Protein AF-A0A7W1HBC8-F1 (afdb_monomer_lite)

Secondary structure (DSSP, 8-state):
---------GGGGGGGGSTHHHH-----TTTSPPPPTTHHHHHHHHHHHHHHHGGGGIIIIIHHHHHHHHHHHHTT-

Radius of gyration: 18.73 Å; chains: 1; bounding box: 33×24×65 Å

pLDDT: mean 93.15, std 10.75, range [47.41, 98.56]

Sequence (77 aa):
MRDVAVTADPLVAWRDRFPILEATTYLISNSLGAMPADAAGALAEYARTWATRGVRAWEEGWWESAVETGDRIALLL

Structure (mmCIF, N/CA/C/O backbone):
data_AF-A0A7W1HBC8-F1
#
_entry.id   AF-A0A7W1HBC8-F1
#
loop_
_atom_site.group_PDB
_atom_site.id
_atom_site.type_symbol
_atom_site.label_atom_id
_atom_site.label_alt_id
_atom_site.label_comp_id
_atom_site.label_asym_id
_atom_site.label_entity_id
_atom_site.label_seq_id
_atom_site.pdbx_PDB_ins_code
_atom_site.Cartn_x
_atom_site.Cartn_y
_atom_site.Cartn_z
_atom_site.occupancy
_atom_site.B_iso_or_equiv
_atom_site.auth_seq_id
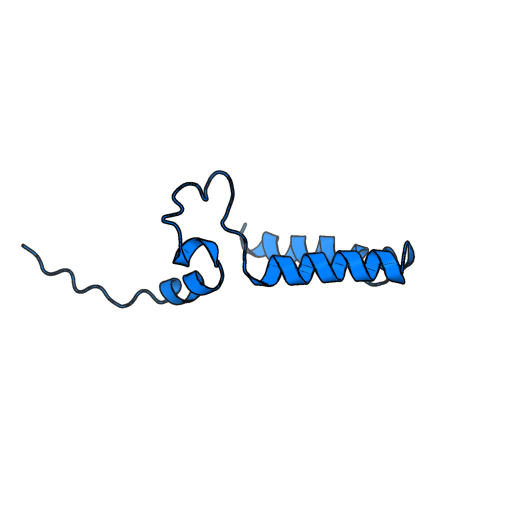_atom_site.auth_comp_id
_atom_site.auth_asym_id
_atom_site.auth_atom_id
_atom_site.pdbx_PDB_model_num
ATOM 1 N N . MET A 1 1 ? -3.775 -2.411 -46.930 1.00 47.41 1 MET A N 1
ATOM 2 C CA . MET A 1 1 ? -4.188 -2.548 -45.520 1.00 47.41 1 MET A CA 1
ATOM 3 C C . MET A 1 1 ? -3.539 -3.824 -45.014 1.00 47.41 1 MET A C 1
ATOM 5 O O . MET A 1 1 ? -3.845 -4.871 -45.560 1.00 47.41 1 MET A O 1
ATOM 9 N N . ARG A 1 2 ? -2.509 -3.735 -44.164 1.00 54.69 2 ARG A N 1
ATOM 10 C CA . ARG A 1 2 ? -1.829 -4.930 -43.641 1.00 54.69 2 ARG A CA 1
ATOM 11 C C . ARG A 1 2 ? -2.583 -5.379 -42.395 1.00 54.69 2 ARG A C 1
ATOM 13 O O . ARG A 1 2 ? -2.675 -4.592 -41.458 1.00 54.69 2 ARG A O 1
ATOM 20 N N . ASP A 1 3 ? -3.107 -6.600 -42.416 1.00 55.22 3 ASP A N 1
ATOM 21 C CA . ASP A 1 3 ? -3.587 -7.285 -41.219 1.00 55.22 3 ASP A CA 1
ATOM 22 C C . ASP A 1 3 ? -2.406 -7.470 -40.265 1.00 55.22 3 ASP A C 1
ATOM 24 O O . ASP A 1 3 ? -1.476 -8.233 -40.535 1.00 55.22 3 ASP A O 1
ATOM 28 N N . VAL A 1 4 ? -2.410 -6.717 -39.167 1.00 63.28 4 VAL A N 1
ATOM 29 C CA . VAL A 1 4 ? -1.539 -6.990 -38.027 1.00 63.28 4 VAL A CA 1
ATOM 30 C C . VAL A 1 4 ? -2.250 -8.054 -37.207 1.00 63.28 4 VAL A C 1
ATOM 32 O O . VAL A 1 4 ? -3.252 -7.773 -36.554 1.00 63.28 4 VAL A O 1
ATOM 35 N N . ALA A 1 5 ? -1.744 -9.284 -37.252 1.00 62.88 5 ALA A N 1
ATOM 36 C CA . ALA A 1 5 ? -2.140 -10.302 -36.295 1.00 62.88 5 ALA A CA 1
ATOM 37 C C . ALA A 1 5 ? -1.694 -9.838 -34.899 1.00 62.88 5 ALA A C 1
ATOM 39 O O . ALA A 1 5 ? -0.501 -9.814 -34.597 1.00 62.88 5 ALA A O 1
ATOM 40 N N . VAL A 1 6 ? -2.649 -9.420 -34.067 1.00 68.50 6 VAL A N 1
ATOM 41 C CA . VAL A 1 6 ? -2.396 -9.096 -32.661 1.00 68.50 6 VAL A CA 1
ATOM 42 C C . VAL A 1 6 ? -2.235 -10.418 -31.917 1.00 68.50 6 VAL A C 1
ATOM 44 O O . VAL A 1 6 ? -3.210 -11.105 -31.622 1.00 68.50 6 VAL A O 1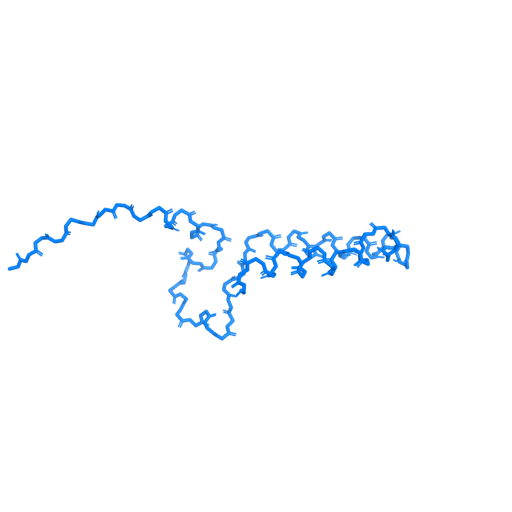
ATOM 47 N N . THR A 1 7 ? -0.992 -10.804 -31.642 1.00 75.56 7 THR A N 1
ATOM 48 C CA . THR A 1 7 ? -0.699 -11.811 -30.617 1.00 75.56 7 THR A CA 1
ATOM 49 C C . THR A 1 7 ? -1.271 -11.341 -29.285 1.00 75.56 7 THR A C 1
ATOM 51 O O . THR A 1 7 ? -1.110 -10.173 -28.934 1.00 75.56 7 THR A O 1
ATOM 54 N N . ALA A 1 8 ? -1.934 -12.239 -28.551 1.00 82.81 8 ALA A N 1
ATOM 55 C CA . ALA A 1 8 ? -2.456 -11.929 -27.225 1.00 82.8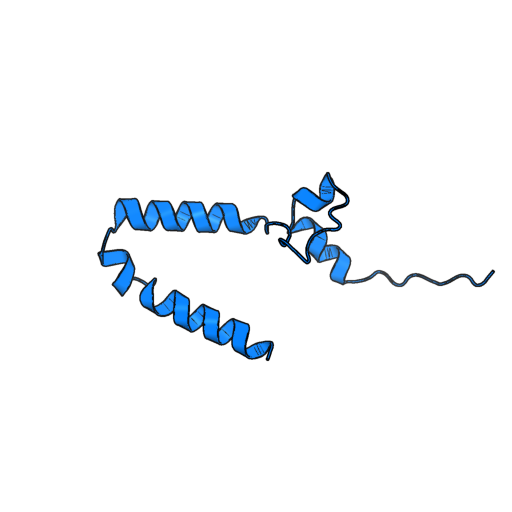1 8 ALA A CA 1
ATOM 56 C C . ALA A 1 8 ? -1.307 -11.456 -26.323 1.00 82.81 8 ALA A C 1
ATOM 58 O O . ALA A 1 8 ? -0.346 -12.193 -26.105 1.00 82.81 8 ALA A O 1
ATOM 59 N N . ASP A 1 9 ? -1.397 -10.216 -25.848 1.00 90.56 9 ASP A N 1
ATOM 60 C CA . ASP A 1 9 ? -0.394 -9.636 -24.966 1.00 90.56 9 ASP A CA 1
ATOM 61 C C . ASP A 1 9 ? -0.554 -10.247 -23.561 1.00 90.56 9 ASP A C 1
ATOM 63 O O . ASP A 1 9 ? -1.584 -10.020 -22.914 1.00 90.56 9 ASP A O 1
ATOM 67 N N . PRO A 1 10 ? 0.432 -11.022 -23.067 1.00 92.62 10 PRO A N 1
ATOM 68 C CA . PRO A 1 10 ? 0.350 -11.645 -21.749 1.00 92.62 10 PRO A CA 1
ATOM 69 C C . PRO A 1 10 ? 0.236 -10.617 -20.616 1.00 92.62 10 PRO A C 1
ATOM 71 O O . PRO A 1 10 ? -0.227 -10.958 -19.527 1.00 92.62 10 PRO A O 1
ATOM 74 N N . LEU A 1 11 ? 0.612 -9.354 -20.849 1.00 92.75 11 LEU A N 1
ATOM 75 C CA . LEU A 1 11 ? 0.524 -8.299 -19.846 1.00 92.75 11 LEU A CA 1
ATOM 76 C C . LEU A 1 11 ? -0.910 -7.814 -19.603 1.00 92.75 11 LEU A C 1
ATOM 78 O O . LEU A 1 11 ? -1.182 -7.236 -18.550 1.00 92.75 11 LEU A O 1
ATOM 82 N N . VAL A 1 12 ? -1.847 -8.093 -20.517 1.00 92.19 12 VAL A N 1
ATOM 83 C CA . VAL A 1 12 ? -3.266 -7.721 -20.356 1.00 92.19 12 VAL A CA 1
ATOM 84 C C . VAL A 1 12 ? -3.865 -8.335 -19.090 1.00 92.19 12 VAL A C 1
ATOM 86 O O . VAL A 1 12 ? -4.685 -7.688 -18.442 1.00 92.19 12 VAL A O 1
ATOM 89 N N . ALA A 1 13 ? -3.393 -9.516 -18.675 1.00 92.25 13 ALA A N 1
ATOM 90 C CA . ALA A 1 13 ? -3.836 -10.187 -17.453 1.00 92.25 13 ALA A CA 1
ATOM 91 C C . ALA A 1 13 ? -3.589 -9.371 -16.166 1.00 92.25 13 ALA A C 1
ATOM 93 O O . ALA A 1 13 ? -4.244 -9.601 -15.154 1.00 92.25 13 ALA A O 1
ATOM 94 N N . TRP A 1 14 ? -2.673 -8.395 -16.180 1.00 94.44 14 TRP A N 1
ATOM 95 C CA . TRP A 1 14 ? -2.414 -7.540 -15.018 1.00 94.44 14 TRP A CA 1
ATOM 96 C C . TRP A 1 14 ? -3.454 -6.435 -14.826 1.00 94.44 14 TRP A C 1
ATOM 98 O O . TRP A 1 14 ? -3.496 -5.841 -13.749 1.00 94.44 14 TRP A O 1
ATOM 108 N N . ARG A 1 15 ? -4.294 -6.140 -15.828 1.00 94.88 15 ARG A N 1
ATOM 109 C CA . ARG A 1 15 ? -5.276 -5.042 -15.749 1.00 94.88 15 ARG A CA 1
ATOM 110 C C . ARG A 1 15 ? -6.257 -5.220 -14.593 1.00 94.88 15 ARG A C 1
ATOM 112 O O . ARG A 1 15 ? -6.517 -4.251 -13.886 1.00 94.88 15 ARG A O 1
ATOM 119 N N . ASP A 1 16 ? -6.699 -6.448 -14.347 1.00 94.75 16 ASP A N 1
ATOM 120 C CA . ASP A 1 16 ? -7.674 -6.785 -13.299 1.00 94.75 16 ASP A CA 1
ATOM 121 C C . ASP A 1 16 ? -7.123 -6.548 -11.881 1.00 94.75 16 ASP A C 1
ATOM 123 O O . ASP A 1 16 ? -7.860 -6.476 -10.901 1.00 94.75 16 ASP A O 1
ATOM 127 N N . ARG A 1 17 ? -5.804 -6.362 -11.746 1.00 97.19 17 ARG A N 1
ATOM 128 C CA . ARG A 1 17 ? -5.164 -5.993 -10.477 1.00 97.19 17 ARG A CA 1
ATOM 129 C C . ARG A 1 17 ? -5.370 -4.517 -10.122 1.00 97.19 17 ARG A C 1
ATOM 131 O O . ARG A 1 17 ? -5.005 -4.123 -9.017 1.00 97.19 17 ARG A O 1
ATOM 138 N N . PHE A 1 18 ? -5.953 -3.715 -11.016 1.00 97.75 18 PHE A N 1
ATOM 139 C CA . PHE A 1 18 ? -6.170 -2.275 -10.863 1.00 97.75 18 PHE A CA 1
ATOM 140 C C . PHE A 1 18 ? -7.640 -1.915 -11.150 1.00 97.75 18 PHE A C 1
ATOM 142 O O . PHE A 1 18 ? -7.974 -1.550 -12.279 1.00 97.75 18 PHE A O 1
ATOM 149 N N . PRO A 1 19 ? -8.528 -1.953 -10.139 1.00 96.81 19 PRO A N 1
ATOM 150 C CA . PRO A 1 19 ? -9.983 -1.889 -10.343 1.00 96.81 19 PRO A CA 1
ATOM 151 C C . PRO A 1 19 ? -10.489 -0.664 -11.119 1.00 96.81 19 PRO A C 1
ATOM 153 O O . PRO A 1 19 ? -11.457 -0.746 -11.870 1.00 96.81 19 PRO A O 1
ATOM 156 N N . ILE A 1 20 ? -9.817 0.488 -11.002 1.00 97.06 20 ILE A N 1
ATOM 157 C CA . ILE A 1 20 ? -10.206 1.707 -11.733 1.00 97.06 20 ILE A CA 1
ATOM 158 C C . ILE A 1 20 ? -10.183 1.520 -13.261 1.00 97.06 20 ILE A C 1
ATOM 160 O O . ILE A 1 20 ? -10.917 2.205 -13.975 1.00 97.06 20 ILE A O 1
ATOM 164 N N . LEU A 1 21 ? -9.375 0.583 -13.769 1.00 96.69 21 LEU A N 1
ATOM 165 C CA . LEU A 1 21 ? -9.214 0.324 -15.201 1.00 96.69 21 LEU A CA 1
ATOM 166 C C . LEU A 1 21 ? -10.413 -0.394 -15.837 1.00 96.69 21 LEU A C 1
ATOM 168 O O . LEU A 1 21 ? -10.489 -0.430 -17.067 1.00 96.69 21 LEU A O 1
ATOM 172 N N . GLU A 1 22 ? -11.330 -0.943 -15.033 1.00 96.12 22 GLU A N 1
ATOM 173 C CA . GLU A 1 22 ? -12.599 -1.516 -15.507 1.00 96.12 22 GLU A CA 1
ATOM 174 C C . GLU A 1 22 ? -13.618 -0.425 -15.857 1.00 96.12 22 GLU A C 1
ATOM 176 O O . GLU A 1 22 ? -14.388 -0.564 -16.804 1.00 96.12 22 GLU A O 1
ATOM 181 N N . ALA A 1 23 ? -13.607 0.682 -15.109 1.00 96.19 23 ALA A N 1
ATOM 182 C CA . ALA A 1 23 ? -14.592 1.754 -15.236 1.00 96.19 23 ALA A CA 1
ATOM 183 C C . ALA A 1 23 ? -14.059 2.995 -15.966 1.00 96.19 23 ALA A C 1
ATOM 185 O O . ALA A 1 23 ? -14.843 3.840 -16.395 1.00 96.19 23 ALA A O 1
ATOM 186 N N . THR A 1 24 ? -12.734 3.150 -16.073 1.00 96.44 24 THR A N 1
ATOM 187 C CA . THR A 1 24 ? -12.106 4.389 -16.551 1.00 96.44 24 THR A CA 1
ATOM 188 C C . THR A 1 24 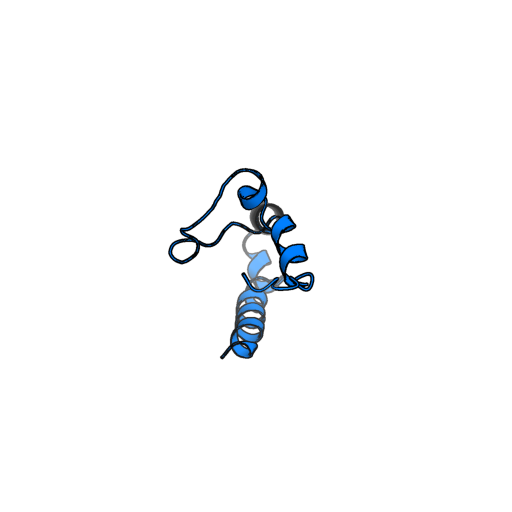? -10.947 4.125 -17.505 1.00 96.44 24 THR A C 1
ATOM 190 O O . THR A 1 24 ? -10.020 3.366 -17.219 1.00 96.44 24 THR A O 1
ATOM 193 N N . THR A 1 25 ? -10.925 4.861 -18.618 1.00 96.06 25 THR A N 1
ATOM 194 C CA . THR A 1 25 ? -9.729 5.015 -19.455 1.00 96.06 25 THR A CA 1
ATOM 195 C C . THR A 1 25 ? -8.735 5.953 -18.756 1.00 96.06 25 THR A C 1
ATOM 197 O O . THR A 1 25 ? -8.732 7.163 -18.965 1.00 96.06 25 THR A O 1
ATOM 200 N N . TYR A 1 26 ? -7.920 5.392 -17.860 1.00 96.44 26 TYR A N 1
ATOM 201 C CA . TYR A 1 26 ? -7.036 6.139 -16.960 1.00 96.44 26 TYR A CA 1
ATOM 202 C C . TYR A 1 26 ? -5.690 6.500 -17.624 1.00 96.44 26 TYR A C 1
ATOM 204 O O . TYR A 1 26 ? -4.719 5.750 -17.547 1.00 96.44 26 TYR A O 1
ATOM 212 N N . LEU A 1 27 ? -5.632 7.654 -18.300 1.00 97.19 27 LEU A N 1
ATOM 213 C CA . LEU A 1 27 ? -4.476 8.116 -19.097 1.00 97.19 27 LEU A CA 1
ATOM 214 C C . LEU A 1 27 ? -3.542 9.091 -18.352 1.00 97.19 27 LEU A C 1
ATOM 216 O O . LEU A 1 27 ? -2.912 9.938 -18.978 1.00 97.19 27 LEU A O 1
ATOM 220 N N . ILE A 1 28 ? -3.459 8.995 -17.020 1.00 97.12 28 ILE A N 1
ATOM 221 C CA . ILE A 1 28 ? -2.655 9.907 -16.179 1.00 97.12 28 ILE A CA 1
ATOM 222 C C . ILE A 1 28 ? -1.768 9.172 -15.155 1.00 97.12 28 ILE A C 1
ATOM 224 O O . ILE A 1 28 ? -1.310 9.747 -14.166 1.00 97.12 28 ILE A O 1
ATOM 228 N N . SER A 1 29 ? -1.475 7.889 -15.404 1.00 96.19 29 SER A N 1
ATOM 229 C CA . SER A 1 29 ? -0.650 7.044 -14.521 1.00 96.19 29 SER A CA 1
ATOM 230 C C . SER A 1 29 ? 0.765 7.579 -14.280 1.00 96.19 29 SER A C 1
ATOM 232 O O . SER A 1 29 ? 1.383 7.226 -13.283 1.00 96.19 29 SER A O 1
ATOM 234 N N . ASN A 1 30 ? 1.277 8.438 -15.167 1.00 96.44 30 ASN A N 1
ATOM 235 C CA . ASN A 1 30 ? 2.579 9.090 -15.010 1.00 96.44 30 ASN A CA 1
ATOM 236 C C . ASN A 1 30 ? 2.592 10.159 -13.904 1.00 96.44 30 ASN A C 1
ATOM 238 O O . ASN A 1 30 ? 3.667 10.538 -13.454 1.00 96.44 30 ASN A O 1
ATOM 242 N N . SER A 1 31 ? 1.424 10.668 -13.498 1.00 97.44 31 SER A N 1
ATOM 243 C CA . SER A 1 31 ? 1.305 11.560 -12.342 1.00 97.44 31 SER A CA 1
ATOM 244 C C . SER A 1 31 ? 0.986 10.771 -11.077 1.00 97.44 31 SER A C 1
ATOM 246 O O . SER A 1 31 ? 1.631 10.974 -10.054 1.00 97.44 31 SER A O 1
ATOM 248 N N . LEU A 1 32 ? -0.011 9.884 -11.140 1.00 97.25 32 LEU A N 1
ATOM 249 C CA . LEU A 1 32 ? -0.389 9.004 -10.037 1.00 97.25 32 LEU A CA 1
ATOM 250 C C . LEU A 1 32 ? -0.832 7.658 -10.603 1.00 97.25 32 LEU A C 1
ATOM 252 O O . LEU A 1 32 ? -1.834 7.589 -11.315 1.00 97.25 32 LEU A O 1
ATOM 256 N N . GLY A 1 33 ? -0.099 6.595 -10.279 1.00 96.75 33 GLY A N 1
ATOM 257 C CA . GLY A 1 33 ? -0.431 5.243 -10.721 1.00 96.75 33 GLY A CA 1
ATOM 258 C C . GLY A 1 33 ? -1.810 4.794 -10.233 1.00 96.75 33 GLY A C 1
ATOM 259 O O . GLY A 1 33 ? -2.253 5.176 -9.150 1.00 96.75 33 GLY A O 1
ATOM 260 N N . ALA A 1 34 ? -2.486 3.965 -11.031 1.00 97.69 34 ALA A N 1
ATOM 261 C CA . ALA A 1 34 ? -3.715 3.310 -10.596 1.00 97.69 34 ALA A CA 1
ATOM 262 C C . ALA A 1 34 ? -3.445 2.494 -9.321 1.00 97.69 34 ALA A C 1
ATOM 264 O O . ALA A 1 34 ? -2.436 1.796 -9.224 1.00 97.69 34 ALA A O 1
ATOM 265 N N . MET A 1 35 ? -4.344 2.580 -8.341 1.00 97.81 35 MET A N 1
ATOM 266 C CA . MET A 1 35 ? -4.191 1.854 -7.083 1.00 97.81 35 MET A CA 1
ATOM 267 C C . MET A 1 35 ? -4.329 0.337 -7.320 1.00 97.81 35 MET A C 1
ATOM 269 O O . MET A 1 35 ? -5.345 -0.087 -7.880 1.00 97.81 35 MET A O 1
ATOM 273 N N . PRO A 1 36 ? -3.360 -0.492 -6.885 1.00 98.00 36 PRO A N 1
ATOM 274 C CA . PRO A 1 36 ? -3.514 -1.944 -6.893 1.00 98.00 36 PRO A CA 1
ATOM 275 C C . PRO A 1 36 ? -4.640 -2.391 -5.952 1.00 98.00 36 PRO A C 1
ATOM 277 O O . PRO A 1 36 ? -4.790 -1.834 -4.863 1.00 98.00 36 PRO A O 1
ATOM 280 N N . ALA A 1 37 ? -5.376 -3.441 -6.317 1.00 97.00 37 ALA A N 1
ATOM 281 C CA . ALA A 1 37 ? -6.483 -3.983 -5.522 1.00 97.00 37 ALA A CA 1
ATOM 282 C C . ALA A 1 37 ? -6.070 -4.341 -4.078 1.00 97.00 37 ALA A C 1
ATOM 284 O O . ALA A 1 37 ? -6.795 -4.055 -3.126 1.00 97.00 37 ALA A O 1
ATOM 285 N N . ASP A 1 38 ? -4.867 -4.892 -3.902 1.00 97.56 38 ASP A N 1
ATOM 286 C CA . ASP A 1 38 ? -4.374 -5.359 -2.601 1.00 97.56 38 ASP A CA 1
ATOM 287 C C . ASP A 1 38 ? -3.989 -4.211 -1.647 1.00 97.56 38 ASP A C 1
ATOM 289 O O . ASP A 1 38 ? -3.894 -4.412 -0.433 1.00 97.56 38 ASP A O 1
ATOM 293 N N . ALA A 1 39 ? -3.789 -2.990 -2.161 1.00 97.88 39 ALA A N 1
ATOM 294 C CA . ALA A 1 39 ? -3.299 -1.867 -1.363 1.00 97.88 39 ALA A CA 1
ATOM 295 C C . ALA A 1 39 ? -4.272 -1.479 -0.235 1.00 97.88 39 ALA A C 1
ATOM 297 O O . ALA A 1 39 ? -3.838 -1.135 0.864 1.00 97.88 39 ALA A O 1
ATOM 298 N N . ALA A 1 40 ? -5.584 -1.597 -0.462 1.00 96.94 40 ALA A N 1
ATOM 299 C CA . ALA A 1 40 ? -6.586 -1.336 0.573 1.00 96.94 40 ALA A CA 1
ATOM 300 C C . ALA A 1 40 ? -6.462 -2.323 1.747 1.00 96.94 40 ALA A C 1
ATOM 302 O O . ALA A 1 40 ? -6.555 -1.927 2.909 1.00 96.94 40 ALA A O 1
ATOM 303 N N . GLY A 1 41 ? -6.198 -3.599 1.446 1.00 98.25 41 GLY A N 1
ATOM 304 C CA . GLY A 1 41 ? -5.974 -4.634 2.453 1.00 98.25 41 GLY A CA 1
ATOM 305 C C . GLY A 1 41 ? -4.712 -4.378 3.276 1.00 98.25 41 GLY A C 1
ATOM 306 O O . GLY A 1 41 ? -4.761 -4.455 4.504 1.00 98.25 41 GLY A O 1
ATOM 307 N N . ALA A 1 42 ? -3.615 -4.000 2.614 1.00 97.31 42 ALA A N 1
ATOM 308 C CA . ALA A 1 42 ? -2.354 -3.666 3.277 1.00 97.31 42 ALA A CA 1
ATOM 309 C C . ALA A 1 42 ? -2.493 -2.456 4.219 1.00 97.31 42 ALA A C 1
ATOM 311 O O . ALA A 1 42 ? -2.024 -2.503 5.355 1.00 97.31 42 ALA A O 1
ATOM 312 N N . LEU A 1 43 ? -3.197 -1.401 3.792 1.00 98.06 43 LEU A N 1
ATOM 313 C CA . LEU A 1 43 ? -3.465 -0.227 4.633 1.00 98.06 43 LEU A CA 1
ATOM 314 C C . LEU A 1 43 ? -4.344 -0.567 5.842 1.00 98.06 43 LEU A C 1
ATOM 316 O O . LEU A 1 43 ? -4.096 -0.084 6.948 1.00 98.06 43 LEU A O 1
ATOM 320 N N . ALA A 1 44 ? -5.359 -1.413 5.650 1.00 98.56 44 ALA A N 1
ATOM 321 C CA . ALA A 1 44 ? -6.209 -1.865 6.743 1.00 98.56 44 ALA A CA 1
ATOM 322 C C . ALA A 1 44 ? -5.425 -2.703 7.764 1.00 98.56 44 ALA A C 1
ATOM 324 O O . ALA A 1 44 ? -5.645 -2.552 8.966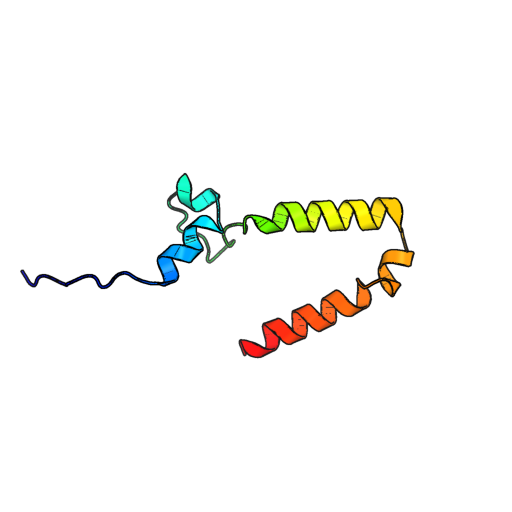 1.00 98.56 44 ALA A O 1
ATOM 325 N N . GLU A 1 45 ? -4.510 -3.564 7.308 1.00 98.12 45 GLU A N 1
ATOM 326 C CA . GLU A 1 45 ? -3.625 -4.311 8.206 1.00 98.12 45 GLU A CA 1
ATOM 327 C C . GLU A 1 45 ? -2.684 -3.378 8.958 1.00 98.12 45 GLU A C 1
ATOM 329 O O . GLU A 1 45 ? -2.666 -3.427 10.180 1.00 98.12 45 GLU A O 1
ATOM 334 N N . TYR A 1 46 ? -2.014 -2.452 8.269 1.00 97.62 46 TYR A N 1
ATOM 335 C CA . TYR A 1 46 ? -1.151 -1.456 8.906 1.00 97.62 46 TYR A CA 1
ATOM 336 C C . TYR A 1 46 ? -1.868 -0.714 10.048 1.00 97.62 46 TYR A C 1
ATOM 338 O O . TYR A 1 46 ? -1.348 -0.609 11.162 1.00 97.62 46 TYR A O 1
ATOM 346 N N . ALA A 1 47 ? -3.102 -0.258 9.803 1.00 98.50 47 ALA A N 1
ATOM 347 C CA . ALA A 1 47 ? -3.914 0.407 10.817 1.00 98.50 47 ALA A CA 1
ATOM 348 C C . ALA A 1 47 ? -4.264 -0.518 11.998 1.00 98.50 47 ALA A C 1
ATOM 350 O O . ALA A 1 47 ? -4.187 -0.093 13.154 1.00 98.50 47 ALA A O 1
ATOM 351 N N . ARG A 1 48 ? -4.614 -1.787 11.737 1.00 98.56 48 ARG A N 1
ATOM 352 C CA . ARG A 1 48 ? -4.868 -2.784 12.793 1.00 98.56 48 ARG A CA 1
ATOM 353 C C . ARG A 1 48 ? -3.619 -3.071 13.617 1.00 98.56 48 ARG A C 1
ATOM 355 O O . ARG A 1 48 ? -3.707 -3.087 14.847 1.00 98.56 48 ARG A O 1
ATOM 362 N N . THR A 1 49 ? -2.471 -3.283 12.977 1.00 98.44 49 THR A N 1
ATOM 363 C CA . THR A 1 49 ? -1.192 -3.516 13.657 1.00 98.44 49 THR A CA 1
ATOM 364 C C . THR A 1 49 ? -0.874 -2.340 14.567 1.00 98.44 49 THR A C 1
ATOM 366 O O . THR A 1 49 ? -0.590 -2.535 15.748 1.00 98.44 49 THR A O 1
ATOM 369 N N . TRP A 1 50 ? -1.031 -1.109 14.074 1.00 98.19 50 TRP A N 1
ATOM 370 C CA . TRP A 1 50 ? -0.796 0.075 14.892 1.00 98.19 50 TRP A CA 1
ATOM 371 C C . TRP A 1 50 ? -1.733 0.141 16.102 1.00 98.19 50 TRP A C 1
ATOM 373 O O . TRP A 1 50 ? -1.271 0.303 17.233 1.00 98.19 50 TRP A O 1
ATOM 383 N N . ALA A 1 51 ? -3.036 -0.041 15.879 1.00 98.50 51 ALA A N 1
ATOM 384 C CA . ALA A 1 51 ? -4.046 0.041 16.930 1.00 98.50 51 ALA A CA 1
ATOM 385 C C . ALA A 1 51 ? -3.868 -1.028 18.022 1.00 98.50 51 ALA A C 1
ATOM 387 O O . ALA A 1 51 ? -4.204 -0.787 19.179 1.00 98.50 51 ALA A O 1
ATOM 388 N N . THR A 1 52 ? -3.351 -2.207 17.665 1.00 98.38 52 THR A N 1
ATOM 389 C CA . THR A 1 52 ? -3.262 -3.358 18.579 1.00 98.38 52 THR A CA 1
ATOM 390 C C . THR A 1 52 ? -1.880 -3.552 19.198 1.00 98.38 52 THR A C 1
ATOM 392 O O . THR A 1 52 ? -1.780 -4.025 20.332 1.00 98.38 52 THR A O 1
ATOM 395 N N . ARG A 1 53 ? -0.804 -3.198 18.486 1.00 98.38 53 ARG A N 1
ATOM 396 C CA . ARG A 1 53 ? 0.587 -3.403 18.928 1.00 98.38 53 ARG A CA 1
ATOM 397 C C . ARG A 1 53 ? 1.250 -2.115 19.408 1.00 98.38 53 ARG A C 1
ATOM 399 O O . ARG A 1 53 ? 2.111 -2.171 20.290 1.00 98.38 53 ARG A O 1
ATOM 406 N N . GLY A 1 54 ? 0.831 -0.959 18.891 1.00 98.12 54 GLY A N 1
ATOM 407 C CA . GLY A 1 54 ? 1.441 0.331 19.204 1.00 98.12 54 GLY A CA 1
ATOM 408 C C . GLY A 1 54 ? 2.921 0.353 18.824 1.00 98.12 54 GLY A C 1
ATOM 409 O O . GLY A 1 54 ? 3.295 -0.088 17.742 1.00 98.12 54 GLY A O 1
ATOM 410 N N . VAL A 1 55 ? 3.775 0.833 19.732 1.00 98.00 55 VAL A N 1
ATOM 411 C CA . VAL A 1 55 ? 5.228 0.936 19.499 1.00 98.00 55 VAL A CA 1
ATOM 412 C C . VAL A 1 55 ? 5.895 -0.410 19.189 1.00 98.00 55 VAL A C 1
ATOM 414 O O . VAL A 1 55 ? 6.878 -0.432 18.459 1.00 98.00 55 VAL A O 1
ATOM 417 N N . ARG A 1 56 ? 5.337 -1.532 19.667 1.00 98.12 56 ARG A N 1
ATOM 418 C CA . ARG A 1 56 ? 5.878 -2.873 19.390 1.00 98.12 56 ARG A CA 1
ATOM 419 C C . ARG A 1 56 ? 5.850 -3.244 17.909 1.00 98.12 56 ARG A C 1
ATOM 421 O O . ARG A 1 56 ? 6.648 -4.058 17.480 1.00 98.12 56 ARG A O 1
ATOM 428 N N . ALA A 1 57 ? 5.000 -2.608 17.102 1.00 97.88 57 ALA A N 1
ATOM 429 C CA . ALA A 1 57 ? 4.984 -2.842 15.660 1.00 97.88 57 ALA A CA 1
ATOM 430 C C . ALA A 1 57 ? 6.351 -2.569 14.992 1.00 97.88 57 ALA A C 1
ATOM 432 O O . ALA A 1 57 ? 6.665 -3.178 13.973 1.00 97.88 57 ALA A O 1
ATOM 433 N N . TRP A 1 58 ? 7.176 -1.693 15.584 1.00 97.25 58 TRP A N 1
ATOM 434 C CA . TRP A 1 58 ? 8.522 -1.391 15.093 1.00 97.25 58 TRP A CA 1
ATOM 435 C C . TRP A 1 58 ? 9.447 -2.604 15.082 1.00 97.25 58 TRP A C 1
ATOM 437 O O . TRP A 1 58 ? 10.014 -2.909 14.039 1.00 97.25 58 TRP A O 1
ATOM 447 N N . GLU A 1 59 ? 9.576 -3.291 16.217 1.00 96.62 59 GLU A N 1
ATOM 448 C CA . GLU A 1 59 ? 10.432 -4.480 16.363 1.00 96.62 59 GLU A CA 1
ATOM 449 C C . GLU A 1 59 ? 9.785 -5.755 15.795 1.00 96.62 59 GLU A C 1
ATOM 451 O O . GLU A 1 59 ? 10.447 -6.773 15.631 1.00 96.62 59 GLU A O 1
ATOM 456 N N . GLU A 1 60 ? 8.487 -5.701 15.488 1.00 95.88 60 GLU A N 1
ATOM 457 C CA . GLU A 1 60 ? 7.699 -6.817 14.952 1.00 95.88 60 GLU A CA 1
ATOM 458 C C . GLU A 1 60 ? 7.604 -6.814 13.415 1.00 95.88 60 GLU A C 1
ATOM 460 O O . GLU A 1 60 ? 6.743 -7.490 12.850 1.00 95.88 60 GLU A O 1
ATOM 465 N N . GLY A 1 61 ? 8.476 -6.073 12.727 1.00 94.31 61 GLY A N 1
ATOM 466 C CA . GLY A 1 61 ? 8.625 -6.154 11.272 1.00 94.31 61 GLY A CA 1
ATOM 467 C C . GLY A 1 61 ? 8.530 -4.827 10.524 1.00 94.31 61 GLY A C 1
ATOM 468 O O . GLY A 1 61 ? 8.894 -4.773 9.348 1.00 94.31 61 GLY A O 1
ATOM 469 N N . TRP A 1 62 ? 8.046 -3.737 11.138 1.00 96.75 62 TRP A N 1
ATOM 470 C CA . TRP A 1 62 ? 8.010 -2.440 10.440 1.00 96.75 62 TRP A CA 1
ATOM 471 C C . TRP A 1 62 ? 9.409 -1.895 10.161 1.00 96.75 62 TRP A C 1
ATOM 473 O O . TRP A 1 62 ? 9.610 -1.258 9.126 1.00 96.75 62 TRP A O 1
ATOM 483 N N . TRP A 1 63 ? 10.370 -2.152 11.052 1.00 95.44 63 TRP A N 1
ATOM 484 C CA . TRP A 1 63 ? 11.759 -1.766 10.827 1.00 95.44 63 TRP A CA 1
ATOM 485 C C . TRP A 1 63 ? 12.342 -2.461 9.586 1.00 95.44 63 TRP A C 1
ATOM 487 O O . TRP A 1 63 ? 12.907 -1.808 8.707 1.00 95.44 63 TRP A O 1
ATOM 497 N N . GLU A 1 64 ? 12.123 -3.767 9.463 1.00 97.00 64 GLU A N 1
ATOM 498 C CA . GLU A 1 64 ? 12.594 -4.597 8.353 1.00 97.00 64 GLU A CA 1
ATOM 499 C C . GLU A 1 64 ? 11.869 -4.275 7.039 1.00 97.00 64 GLU A C 1
ATOM 501 O O . GLU A 1 64 ? 12.487 -4.277 5.974 1.00 97.00 64 GLU A O 1
ATOM 506 N N . SER A 1 65 ? 10.582 -3.918 7.102 1.00 95.81 65 SER A N 1
ATOM 507 C CA . SER A 1 65 ? 9.739 -3.660 5.923 1.00 95.81 65 SER A CA 1
ATOM 508 C C . SER A 1 65 ? 10.326 -2.608 4.972 1.00 95.81 65 SER A C 1
ATOM 510 O O . SER A 1 65 ? 10.193 -2.725 3.749 1.00 95.81 65 SER A O 1
ATOM 512 N N . ALA A 1 66 ? 10.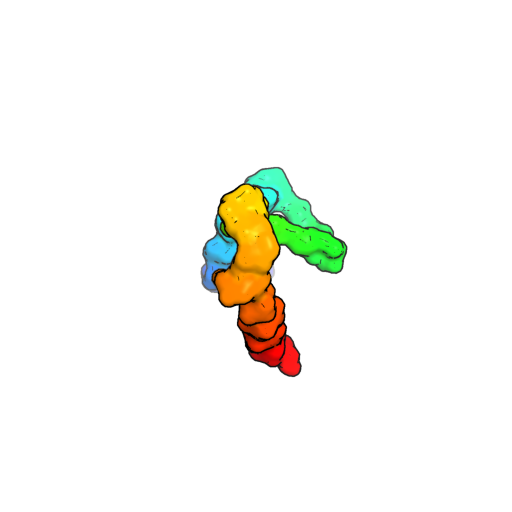980 -1.572 5.512 1.00 93.06 66 ALA A N 1
ATOM 513 C CA . ALA A 1 66 ? 11.622 -0.538 4.702 1.00 93.06 66 ALA A CA 1
ATOM 514 C C . ALA A 1 66 ? 12.828 -1.086 3.920 1.00 93.06 66 ALA A C 1
ATOM 516 O O . ALA A 1 66 ? 12.989 -0.766 2.740 1.00 93.06 66 ALA A O 1
ATOM 517 N N . VAL A 1 67 ? 13.634 -1.940 4.558 1.00 96.31 67 VAL A N 1
ATOM 518 C CA . VAL A 1 67 ? 14.797 -2.591 3.937 1.00 96.31 67 VAL A CA 1
ATOM 519 C C . VAL A 1 67 ? 14.337 -3.559 2.852 1.00 96.31 67 VAL A C 1
ATOM 521 O O . VAL A 1 67 ? 14.767 -3.432 1.711 1.00 96.31 67 VAL A O 1
ATOM 524 N N . GLU A 1 68 ? 13.379 -4.438 3.158 1.00 97.19 68 GLU A N 1
ATOM 525 C CA . GLU A 1 68 ? 12.844 -5.402 2.185 1.00 97.19 68 GLU A CA 1
ATOM 526 C C . GLU A 1 68 ? 12.231 -4.718 0.955 1.00 97.19 68 GLU A C 1
ATOM 528 O O . GLU A 1 68 ? 12.352 -5.200 -0.174 1.00 97.19 68 GLU A O 1
ATOM 533 N N . THR A 1 69 ? 11.563 -3.580 1.158 1.00 96.12 69 THR A N 1
ATOM 534 C CA . THR A 1 69 ? 11.025 -2.779 0.051 1.00 96.12 69 THR A CA 1
ATOM 535 C C . THR A 1 69 ? 12.151 -2.197 -0.799 1.00 96.12 69 THR A C 1
ATOM 537 O O . THR A 1 69 ? 12.080 -2.260 -2.028 1.00 96.12 69 THR A O 1
ATOM 540 N N . GLY A 1 70 ? 13.200 -1.671 -0.161 1.00 97.31 70 GLY A N 1
ATOM 541 C CA . GLY A 1 70 ? 14.401 -1.191 -0.840 1.00 97.31 70 GLY A CA 1
ATOM 542 C C . GLY A 1 70 ? 15.062 -2.278 -1.687 1.00 97.31 70 GLY A C 1
ATOM 543 O O . GLY A 1 70 ? 15.316 -2.051 -2.869 1.00 97.31 70 GLY A O 1
ATOM 544 N N . ASP A 1 71 ? 15.241 -3.476 -1.128 1.00 97.75 71 ASP A N 1
ATOM 545 C CA . ASP A 1 71 ? 15.849 -4.620 -1.818 1.00 97.75 71 ASP A CA 1
ATOM 546 C C . ASP A 1 71 ? 15.057 -5.031 -3.065 1.00 97.75 71 ASP A C 1
ATOM 548 O O . ASP A 1 71 ? 15.635 -5.324 -4.112 1.00 97.75 71 ASP A O 1
ATOM 552 N N . ARG A 1 72 ? 13.719 -5.002 -2.999 1.00 97.56 72 ARG A N 1
ATOM 553 C CA . ARG A 1 72 ? 12.862 -5.292 -4.163 1.00 97.56 72 ARG A CA 1
ATOM 554 C C . ARG A 1 72 ? 12.987 -4.234 -5.255 1.00 97.56 72 ARG A C 1
ATOM 556 O O . ARG A 1 72 ? 13.000 -4.585 -6.432 1.00 97.56 72 ARG A O 1
ATOM 563 N N . ILE A 1 73 ? 13.057 -2.956 -4.880 1.00 97.25 73 ILE A N 1
ATOM 564 C CA . ILE A 1 73 ? 13.204 -1.847 -5.835 1.00 97.25 73 ILE A CA 1
ATOM 565 C C . ILE A 1 73 ? 14.591 -1.871 -6.480 1.00 97.25 73 ILE A C 1
ATOM 567 O O . ILE A 1 73 ? 14.702 -1.599 -7.673 1.00 97.25 73 ILE A O 1
ATOM 571 N N . ALA A 1 74 ? 15.632 -2.235 -5.728 1.00 97.69 74 ALA A N 1
ATOM 572 C CA . ALA A 1 74 ? 17.005 -2.296 -6.223 1.00 97.69 74 ALA A CA 1
ATOM 573 C C . ALA A 1 74 ? 17.170 -3.227 -7.437 1.00 97.69 74 ALA A C 1
ATOM 575 O O . ALA A 1 74 ? 18.038 -2.985 -8.264 1.00 97.69 74 ALA A O 1
ATOM 576 N N . LEU A 1 75 ? 16.310 -4.240 -7.594 1.00 97.31 75 LEU A N 1
ATOM 577 C CA . LEU A 1 75 ? 16.305 -5.140 -8.756 1.00 97.31 75 LEU A CA 1
ATOM 578 C C . LEU A 1 75 ? 15.860 -4.471 -10.071 1.00 97.31 75 LEU A C 1
ATOM 580 O O . LEU A 1 75 ? 15.981 -5.082 -11.132 1.00 97.31 75 LEU A O 1
ATOM 584 N N . LEU A 1 76 ? 15.298 -3.261 -10.006 1.00 95.12 76 LEU A N 1
ATOM 585 C CA . LEU A 1 76 ? 14.812 -2.499 -11.162 1.00 95.12 76 LEU A CA 1
ATOM 586 C C . LEU A 1 76 ? 15.799 -1.417 -11.637 1.00 95.12 76 LEU A C 1
ATOM 588 O O . LEU A 1 76 ? 15.501 -0.740 -12.624 1.00 95.12 76 LEU A O 1
ATOM 592 N N . LEU A 1 77 ? 16.918 -1.225 -10.928 1.00 89.31 77 LEU A N 1
ATOM 593 C CA . LEU A 1 77 ? 17.968 -0.237 -11.214 1.00 89.31 77 LEU A CA 1
ATOM 594 C C . LEU A 1 77 ? 19.195 -0.908 -11.841 1.00 89.31 77 LEU A C 1
ATOM 596 O O . LEU A 1 77 ? 19.791 -0.272 -12.739 1.00 89.31 77 LEU A O 1
#

Foldseek 3Di:
DDDDPDDPDPCVVCQVQQVVSVVDPDPPCVPPNRDGPCVVVVVVVVVVCCVPVPPNVCVVCPVVVVVVVVVVVVVVD